Protein AF-A0AAD7WZZ3-F1 (afdb_monomer_lite)

Foldseek 3Di:
DVVVVVVVVVVVVCVVDPCNVPVPPVPPPVLVVVLVVLLVVLVVVLVVLVVVLVVLPDVVNVVVDDVVVSCCSNVVSVLVSLVSVLVSLCSVCVVVVPDPVNCPDPDDPVSVVVNVVSVVVNVVVVVCVPPVNVVVVVCVVVPVDPDDPPPPPDPDPDPDDDDDDDPDDD

Radius of gyration: 35.96 Å; chains: 1; bounding box: 129×31×89 Å

Organism: NCBI:txid143900

Structure (mmCIF, N/CA/C/O backbone):
data_AF-A0AAD7WZZ3-F1
#
_entry.id   AF-A0AAD7WZZ3-F1
#
loop_
_atom_site.group_PDB
_atom_site.id
_atom_site.type_symbol
_atom_site.label_atom_id
_atom_site.label_alt_id
_atom_site.label_comp_id
_atom_site.label_asym_id
_atom_site.label_entity_id
_atom_site.label_seq_id
_atom_site.pdbx_PDB_ins_code
_atom_site.Cartn_x
_atom_site.Cartn_y
_atom_site.Cartn_z
_atom_site.occupancy
_atom_site.B_iso_or_equiv
_atom_site.auth_seq_id
_atom_site.auth_comp_id
_atom_site.auth_asym_id
_atom_site.auth_atom_id
_atom_site.pdbx_PDB_model_num
ATOM 1 N N . MET A 1 1 ? 57.666 5.049 -27.134 1.00 60.44 1 MET A N 1
ATOM 2 C CA . MET A 1 1 ? 57.039 3.858 -26.517 1.00 60.44 1 MET A CA 1
ATOM 3 C C . MET A 1 1 ? 55.928 4.215 -25.527 1.00 60.44 1 MET A C 1
ATOM 5 O O . MET A 1 1 ? 54.986 3.451 -25.432 1.00 60.44 1 MET A O 1
ATOM 9 N N . VAL A 1 2 ? 55.983 5.376 -24.855 1.00 61.16 2 VAL A N 1
ATOM 10 C CA . VAL A 1 2 ? 54.957 5.819 -23.883 1.00 61.16 2 VAL A CA 1
ATOM 11 C C . VAL A 1 2 ? 53.586 6.100 -24.528 1.00 61.16 2 VAL A C 1
ATOM 13 O O . VAL A 1 2 ? 52.582 5.599 -24.044 1.00 61.16 2 VAL A O 1
ATOM 16 N N . GLY A 1 3 ? 53.535 6.779 -25.682 1.00 62.66 3 GLY A N 1
ATOM 17 C CA . GLY A 1 3 ? 52.258 7.121 -26.340 1.00 62.66 3 GLY A CA 1
ATOM 18 C C . GLY A 1 3 ? 51.463 5.942 -26.921 1.00 62.66 3 GLY A C 1
ATOM 19 O O . GLY A 1 3 ? 50.278 6.082 -27.187 1.00 62.66 3 GLY A O 1
ATOM 20 N N . PHE A 1 4 ? 52.084 4.770 -27.096 1.00 66.12 4 PHE A N 1
ATOM 21 C CA . PHE A 1 4 ? 51.366 3.569 -27.541 1.00 66.12 4 PHE A CA 1
ATOM 22 C C . PHE A 1 4 ? 50.553 2.944 -26.396 1.00 66.12 4 PHE A C 1
ATOM 24 O O . PHE A 1 4 ? 49.493 2.382 -26.632 1.00 66.12 4 PHE A O 1
ATOM 31 N N . SER A 1 5 ? 51.018 3.090 -25.150 1.00 74.69 5 SER A N 1
ATOM 32 C CA . SER A 1 5 ? 50.319 2.561 -23.976 1.00 74.69 5 SER A CA 1
ATOM 33 C C . SER A 1 5 ? 49.098 3.394 -23.591 1.00 74.69 5 SER A C 1
ATOM 35 O O . SER A 1 5 ? 48.126 2.821 -23.112 1.00 74.69 5 SER A O 1
ATOM 37 N N . GLU A 1 6 ? 49.131 4.716 -23.788 1.00 75.06 6 GLU A N 1
ATOM 38 C CA . GLU A 1 6 ? 47.971 5.577 -23.511 1.00 75.06 6 GLU A CA 1
ATOM 39 C C . GLU A 1 6 ? 46.853 5.378 -24.536 1.00 75.06 6 GLU A C 1
ATOM 41 O O . GLU A 1 6 ? 45.702 5.216 -24.149 1.00 75.06 6 GLU A O 1
ATOM 46 N N . ALA A 1 7 ? 47.189 5.263 -25.825 1.00 75.56 7 ALA A N 1
ATOM 47 C CA . ALA A 1 7 ? 46.198 5.000 -26.871 1.00 75.56 7 ALA A CA 1
ATOM 48 C C . ALA A 1 7 ? 45.527 3.618 -26.732 1.00 75.56 7 ALA A C 1
ATOM 50 O O . ALA A 1 7 ? 44.362 3.449 -27.093 1.00 75.56 7 ALA A O 1
ATOM 51 N N . GLU A 1 8 ? 46.247 2.620 -26.210 1.00 78.62 8 GLU A N 1
ATOM 52 C CA . GLU A 1 8 ? 45.663 1.317 -25.882 1.00 78.62 8 GLU A CA 1
ATOM 53 C C . GLU A 1 8 ? 44.739 1.427 -24.658 1.00 78.62 8 GLU A C 1
ATOM 55 O O . GLU A 1 8 ? 43.627 0.912 -24.681 1.00 78.62 8 GLU A O 1
ATOM 60 N N . LEU A 1 9 ? 45.150 2.155 -23.613 1.00 73.06 9 LEU A N 1
ATOM 61 C CA . LEU A 1 9 ? 44.339 2.392 -22.413 1.00 73.06 9 LEU A CA 1
ATOM 62 C C . LEU A 1 9 ? 43.027 3.122 -22.726 1.00 73.06 9 LEU A C 1
ATOM 64 O O . LEU A 1 9 ? 41.975 2.686 -22.266 1.00 73.06 9 LEU A O 1
ATOM 68 N N . GLU A 1 10 ? 43.064 4.176 -23.542 1.00 70.25 10 GLU A N 1
ATOM 69 C CA . GLU A 1 10 ? 41.864 4.921 -23.945 1.00 70.25 10 GLU A CA 1
ATOM 70 C C . GLU A 1 10 ? 40.905 4.07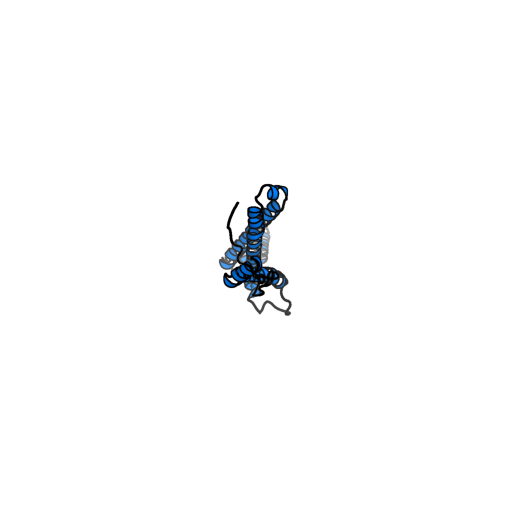2 -24.794 1.00 70.25 10 GLU A C 1
ATOM 72 O O . GLU A 1 10 ? 39.684 4.136 -24.617 1.00 70.25 10 GLU A O 1
ATOM 77 N N . ARG A 1 11 ? 41.430 3.211 -25.677 1.00 71.25 11 ARG A N 1
ATOM 78 C CA . ARG A 1 11 ? 40.600 2.257 -26.433 1.00 71.25 11 ARG A CA 1
ATOM 79 C C . ARG A 1 11 ? 39.951 1.207 -25.538 1.00 71.25 11 ARG A C 1
ATOM 81 O O . ARG A 1 11 ? 38.781 0.896 -25.726 1.00 71.25 11 ARG A O 1
ATOM 88 N N . ASN A 1 12 ? 40.676 0.701 -24.548 1.00 68.94 12 ASN A N 1
ATOM 89 C CA . ASN A 1 12 ? 40.164 -0.333 -23.653 1.00 68.94 12 ASN A CA 1
ATOM 90 C C . ASN A 1 12 ? 39.082 0.223 -22.715 1.00 68.94 12 ASN A C 1
ATOM 92 O O . ASN A 1 12 ? 38.070 -0.436 -22.504 1.00 68.94 12 ASN A O 1
ATOM 96 N N . VAL A 1 13 ? 39.268 1.451 -22.211 1.00 68.81 13 VAL A N 1
ATOM 97 C CA . VAL A 1 13 ? 38.282 2.159 -21.374 1.00 68.81 13 VAL A CA 1
ATOM 98 C C . VAL A 1 13 ? 37.004 2.464 -22.162 1.00 68.81 13 VAL A C 1
ATOM 100 O O . VAL A 1 13 ? 35.904 2.206 -21.682 1.00 68.81 13 VAL A O 1
ATOM 103 N N . THR A 1 14 ? 37.129 2.939 -23.404 1.00 63.56 14 THR A N 1
ATOM 104 C CA . THR A 1 14 ? 35.959 3.214 -24.261 1.00 63.56 14 THR A CA 1
ATOM 105 C C . THR A 1 14 ? 35.258 1.946 -24.753 1.00 63.56 14 THR A C 1
ATOM 107 O O . THR A 1 14 ? 34.092 1.998 -25.136 1.00 63.56 14 THR A O 1
ATOM 110 N N . GLU A 1 15 ? 35.931 0.793 -24.761 1.00 65.62 15 GLU A N 1
ATOM 111 C CA . GLU A 1 15 ? 35.327 -0.493 -25.113 1.00 65.62 15 GLU A CA 1
ATOM 112 C C . GLU A 1 15 ? 34.561 -1.147 -23.961 1.00 65.62 15 GLU A C 1
ATOM 114 O O . GLU A 1 15 ? 33.562 -1.818 -24.223 1.00 65.62 15 GLU A O 1
ATOM 119 N N . SER A 1 16 ? 34.968 -0.907 -22.712 1.00 61.94 16 SER A N 1
ATOM 120 C CA . SER A 1 16 ? 34.266 -1.400 -21.522 1.00 61.94 16 SER A CA 1
ATOM 121 C C . SER A 1 16 ? 32.967 -0.657 -21.193 1.00 61.94 16 SER A C 1
ATOM 123 O O . SER A 1 16 ? 32.113 -1.244 -20.529 1.00 61.94 16 SER A O 1
ATOM 125 N N . ASP A 1 17 ? 32.781 0.569 -21.693 1.00 56.41 17 ASP A N 1
ATOM 126 C CA . ASP A 1 17 ? 31.610 1.400 -21.392 1.00 56.41 17 ASP A CA 1
ATOM 127 C C . ASP A 1 17 ? 30.707 1.568 -22.632 1.00 56.41 17 ASP A C 1
ATOM 129 O O . ASP A 1 17 ? 30.920 2.473 -23.448 1.00 56.41 17 ASP A O 1
ATOM 133 N N . PRO A 1 18 ? 29.667 0.722 -22.808 1.00 60.25 18 PRO A N 1
ATOM 134 C CA . PRO A 1 18 ? 28.754 0.826 -23.949 1.00 60.25 18 PRO A CA 1
ATOM 135 C C . PRO A 1 18 ? 27.990 2.161 -23.991 1.00 60.25 18 PRO A C 1
ATOM 137 O O . PRO A 1 18 ? 27.562 2.571 -25.066 1.00 60.25 18 PRO A O 1
ATOM 140 N N . GLU A 1 19 ? 27.857 2.859 -22.856 1.00 57.53 19 GLU A N 1
ATOM 141 C CA . GLU A 1 19 ? 27.225 4.185 -22.761 1.00 57.53 19 GLU A CA 1
ATOM 142 C C . GLU A 1 19 ? 28.023 5.286 -23.480 1.00 57.53 19 GLU A C 1
ATOM 144 O O . GLU A 1 19 ? 27.436 6.202 -24.050 1.00 57.53 19 GLU A O 1
ATOM 149 N N . VAL A 1 20 ? 29.356 5.192 -23.516 1.00 59.62 20 VAL A N 1
ATOM 150 C CA . VAL A 1 20 ? 30.215 6.244 -24.092 1.00 59.62 20 VAL A CA 1
ATOM 151 C C . VAL A 1 20 ? 30.275 6.150 -25.619 1.00 59.62 20 VAL A C 1
ATOM 153 O O . VAL A 1 20 ? 30.415 7.164 -26.304 1.00 59.62 20 VAL A O 1
ATOM 156 N N . LYS A 1 21 ? 30.137 4.939 -26.176 1.00 56.62 21 LYS A N 1
ATOM 157 C CA . LYS A 1 21 ? 30.246 4.697 -27.625 1.00 56.62 21 LYS A CA 1
ATOM 158 C C . LYS A 1 21 ? 29.074 5.236 -28.437 1.00 56.62 21 LYS A C 1
ATOM 160 O O . LYS A 1 21 ? 29.266 5.528 -29.614 1.00 56.62 21 LYS A O 1
ATOM 165 N N . ASP A 1 22 ? 27.898 5.371 -27.835 1.00 57.59 22 ASP A N 1
ATOM 166 C CA . ASP A 1 22 ? 26.681 5.709 -28.578 1.00 57.59 22 ASP A CA 1
ATOM 167 C C . ASP A 1 22 ? 26.283 7.190 -28.461 1.00 57.59 22 ASP A C 1
ATOM 169 O O . ASP A 1 22 ? 25.256 7.604 -28.989 1.00 57.59 22 ASP A O 1
ATOM 173 N N . GLY A 1 23 ? 27.077 8.021 -27.768 1.00 48.03 23 GLY A N 1
ATOM 174 C CA . GLY A 1 23 ? 26.698 9.417 -27.510 1.00 48.03 23 GLY A CA 1
ATOM 175 C C . GLY A 1 23 ? 25.335 9.536 -26.816 1.00 48.03 23 GLY A C 1
ATOM 176 O O . GLY A 1 23 ? 24.697 10.587 -26.883 1.00 48.03 23 GLY A O 1
ATOM 177 N N . ILE A 1 24 ? 24.878 8.453 -26.176 1.00 57.16 24 ILE A N 1
ATOM 178 C CA . ILE A 1 24 ? 23.681 8.436 -25.354 1.00 57.16 24 ILE A CA 1
ATOM 179 C C . ILE A 1 24 ? 24.084 9.155 -24.075 1.00 57.16 24 ILE A C 1
ATOM 181 O O . ILE A 1 24 ? 24.520 8.553 -23.097 1.00 57.16 24 ILE A O 1
ATOM 185 N N . GLU A 1 25 ? 23.955 10.482 -24.097 1.00 56.28 25 GLU A N 1
ATOM 186 C CA . GLU A 1 25 ? 23.668 11.238 -22.887 1.00 56.28 25 GLU A CA 1
ATOM 187 C C . GLU A 1 25 ? 22.610 10.434 -22.142 1.00 56.28 25 GLU A C 1
ATOM 189 O O . GLU A 1 25 ? 21.527 10.245 -22.694 1.00 56.28 25 GLU A O 1
ATOM 194 N N . THR A 1 26 ? 22.963 9.874 -20.977 1.00 57.41 26 THR A N 1
ATOM 195 C CA . THR A 1 26 ? 22.103 9.061 -20.106 1.00 57.41 26 THR A CA 1
ATOM 196 C C . THR A 1 26 ? 20.667 9.544 -20.232 1.00 57.41 26 THR A C 1
ATOM 198 O O . THR A 1 26 ? 20.326 10.590 -19.670 1.00 57.41 26 THR A O 1
ATOM 201 N N . SER A 1 27 ? 19.871 8.879 -21.079 1.00 60.81 27 SER A N 1
ATOM 202 C CA . SER A 1 27 ? 18.637 9.489 -21.562 1.00 60.81 27 SER A CA 1
ATOM 203 C C . SER A 1 27 ? 17.768 9.684 -20.336 1.00 60.81 27 SER A C 1
ATOM 205 O O . SER A 1 27 ? 17.424 8.701 -19.677 1.00 60.81 27 SER A O 1
ATOM 207 N N . TRP A 1 28 ? 17.504 10.935 -19.970 1.00 63.97 28 TRP A N 1
ATOM 208 C CA . TRP A 1 28 ? 16.699 11.272 -18.807 1.00 63.97 28 TRP A CA 1
ATOM 209 C C . TRP A 1 28 ? 15.278 10.771 -19.063 1.00 63.97 28 TRP A C 1
ATOM 211 O O . TRP A 1 28 ? 14.430 11.471 -19.611 1.00 63.97 28 TRP A O 1
ATOM 221 N N . VAL A 1 29 ? 15.020 9.510 -18.722 1.00 74.00 29 VAL A N 1
ATOM 222 C CA . VAL A 1 29 ? 13.690 8.923 -18.825 1.00 74.00 29 VAL A CA 1
ATOM 223 C C . VAL A 1 29 ? 12.963 9.295 -17.546 1.00 74.00 29 VAL A C 1
ATOM 225 O O . VAL A 1 29 ? 13.023 8.566 -16.555 1.00 74.00 29 VAL A O 1
ATOM 228 N N . GLU A 1 30 ? 12.276 10.438 -17.570 1.00 78.62 30 GLU A N 1
ATOM 229 C CA . GLU A 1 30 ? 11.494 10.964 -16.442 1.00 78.62 30 GLU A CA 1
ATOM 230 C C . GLU A 1 30 ? 10.644 9.867 -15.784 1.00 78.62 30 GLU A C 1
ATOM 232 O O . GLU A 1 30 ? 10.648 9.719 -14.566 1.00 78.62 30 GLU A O 1
ATOM 237 N N . ASN A 1 31 ? 10.003 9.016 -16.590 1.00 76.56 31 ASN A N 1
ATOM 238 C CA . ASN A 1 31 ? 9.169 7.911 -16.111 1.00 76.56 31 ASN A CA 1
ATOM 239 C C . ASN A 1 31 ? 9.922 6.927 -15.197 1.00 76.56 31 ASN A C 1
ATOM 241 O O . ASN A 1 31 ? 9.355 6.447 -14.218 1.00 76.56 31 ASN A O 1
ATOM 245 N N . GLN A 1 32 ? 11.191 6.629 -15.489 1.00 78.81 32 GLN A N 1
ATOM 246 C CA . GLN A 1 32 ? 11.997 5.692 -14.699 1.00 78.81 32 GLN A CA 1
ATOM 247 C C . GLN A 1 32 ? 12.488 6.330 -13.398 1.00 78.81 32 GLN A C 1
ATOM 249 O O . GLN A 1 32 ? 12.509 5.666 -12.360 1.00 78.81 32 GLN A O 1
ATOM 254 N N . VAL A 1 33 ? 12.813 7.625 -13.435 1.00 85.44 33 VAL A N 1
ATOM 255 C CA . VAL A 1 33 ? 13.186 8.402 -12.244 1.00 85.44 33 VAL A CA 1
ATOM 256 C C . VAL A 1 33 ? 11.997 8.498 -11.291 1.00 85.44 33 VAL A C 1
ATOM 258 O O . VAL A 1 33 ? 12.088 8.054 -10.147 1.00 85.44 33 VAL A O 1
ATOM 261 N N . TRP A 1 34 ? 10.841 8.951 -11.787 1.00 85.31 34 TRP A N 1
ATOM 262 C CA . TRP A 1 34 ? 9.602 9.018 -11.008 1.00 85.31 34 TRP A CA 1
ATOM 263 C C . TRP A 1 34 ? 9.205 7.652 -10.446 1.00 85.31 34 TRP A C 1
ATOM 265 O O . TRP A 1 34 ? 8.778 7.551 -9.295 1.00 85.31 34 TRP A O 1
ATOM 275 N N . ARG A 1 35 ? 9.385 6.576 -11.219 1.00 83.38 35 ARG A N 1
ATOM 276 C CA . ARG A 1 35 ? 9.122 5.211 -10.751 1.00 83.38 35 ARG A CA 1
ATOM 277 C C . ARG A 1 35 ? 10.018 4.824 -9.579 1.00 83.38 35 ARG A C 1
ATOM 279 O O . ARG A 1 35 ? 9.505 4.292 -8.596 1.00 83.38 35 ARG A O 1
ATOM 286 N N . MET A 1 36 ? 11.323 5.081 -9.666 1.00 84.81 36 MET A N 1
ATOM 287 C CA . MET A 1 36 ? 12.271 4.781 -8.590 1.00 84.81 36 MET A CA 1
ATOM 288 C C . MET A 1 36 ? 11.963 5.599 -7.330 1.00 84.81 36 MET A C 1
ATOM 290 O O . MET A 1 36 ? 11.925 5.041 -6.232 1.00 84.81 36 MET A O 1
ATOM 294 N N . GLU A 1 37 ? 11.692 6.895 -7.480 1.00 90.12 37 GLU A N 1
ATOM 295 C CA . GLU A 1 37 ? 11.396 7.798 -6.363 1.00 90.12 37 GLU A CA 1
ATOM 296 C C . GLU A 1 37 ? 10.090 7.435 -5.645 1.00 90.12 37 GLU A C 1
ATOM 298 O O . GLU A 1 37 ? 10.049 7.382 -4.411 1.00 90.12 37 GLU A O 1
ATOM 303 N N . LEU A 1 38 ? 9.030 7.121 -6.397 1.00 88.06 38 LEU A N 1
ATOM 304 C CA . LEU A 1 38 ? 7.751 6.670 -5.842 1.00 88.06 38 LEU A CA 1
ATOM 305 C C . LEU A 1 38 ? 7.883 5.300 -5.175 1.00 88.06 38 LEU A C 1
ATOM 307 O O . LEU A 1 38 ? 7.370 5.099 -4.073 1.00 88.06 38 LEU A O 1
ATOM 311 N N . TYR A 1 39 ? 8.592 4.364 -5.811 1.00 84.88 39 TYR A N 1
ATOM 312 C CA . TYR A 1 39 ? 8.873 3.047 -5.243 1.00 84.88 39 TYR A CA 1
ATOM 313 C C . TYR A 1 39 ? 9.575 3.167 -3.886 1.00 84.88 39 TYR A C 1
ATOM 315 O O . TYR A 1 39 ? 9.115 2.580 -2.900 1.00 84.88 39 TYR A O 1
ATOM 323 N N . LEU A 1 40 ? 10.637 3.974 -3.817 1.00 90.00 40 LEU A N 1
ATOM 324 C CA . LEU A 1 40 ? 11.405 4.187 -2.594 1.00 90.00 40 LEU A CA 1
ATOM 325 C C . LEU A 1 40 ? 10.552 4.862 -1.511 1.00 90.00 40 LEU A C 1
ATOM 327 O O . LEU A 1 40 ? 10.534 4.419 -0.362 1.00 90.00 40 LEU A O 1
ATOM 331 N N . SER A 1 41 ? 9.786 5.885 -1.892 1.00 93.75 41 SER A N 1
ATOM 332 C CA . SER A 1 41 ? 8.921 6.640 -0.984 1.00 93.75 41 SER A CA 1
ATOM 333 C C . SER A 1 41 ? 7.828 5.764 -0.364 1.00 93.75 41 SER A C 1
ATOM 335 O O . SER A 1 41 ? 7.642 5.785 0.855 1.00 93.75 41 SER A O 1
ATOM 337 N N . PHE A 1 42 ? 7.134 4.936 -1.154 1.00 91.94 42 PHE A N 1
ATOM 338 C CA . PHE A 1 42 ? 6.128 4.011 -0.618 1.00 91.94 42 PHE A CA 1
ATOM 339 C C . PHE A 1 42 ? 6.740 2.934 0.278 1.00 91.94 42 PHE A C 1
ATOM 341 O O . PHE A 1 42 ? 6.136 2.589 1.291 1.00 91.94 42 PHE A O 1
ATOM 348 N N . GLY A 1 43 ? 7.949 2.456 -0.029 1.00 91.25 43 GLY A N 1
ATOM 349 C CA . GLY A 1 43 ? 8.665 1.514 0.832 1.00 91.25 43 GLY A CA 1
ATOM 350 C C . GLY A 1 43 ? 8.964 2.108 2.212 1.00 91.25 43 GLY A C 1
ATOM 351 O O . GLY A 1 43 ? 8.631 1.509 3.235 1.00 91.25 43 GLY A O 1
ATOM 352 N N . ILE A 1 44 ? 9.519 3.324 2.253 1.00 94.81 44 ILE A N 1
ATOM 353 C CA . ILE A 1 44 ? 9.831 4.024 3.510 1.00 94.81 44 ILE A CA 1
ATOM 354 C C . ILE A 1 44 ? 8.553 4.298 4.311 1.00 94.81 44 ILE A C 1
ATOM 356 O O . ILE A 1 44 ? 8.514 4.048 5.517 1.00 94.81 44 ILE A O 1
ATOM 360 N N . LEU A 1 45 ? 7.490 4.764 3.652 1.00 93.94 45 LEU A N 1
ATOM 361 C CA . LEU A 1 45 ? 6.199 5.004 4.298 1.00 93.94 45 LEU A CA 1
ATOM 362 C C . LEU A 1 45 ? 5.597 3.710 4.863 1.00 93.94 45 LEU A C 1
ATOM 364 O O . LEU A 1 45 ? 5.145 3.705 6.007 1.00 93.94 45 LEU A O 1
ATOM 368 N N . ALA A 1 46 ? 5.623 2.607 4.108 1.00 92.25 46 ALA A N 1
ATOM 369 C CA . ALA A 1 46 ? 5.119 1.314 4.567 1.00 92.25 46 ALA A CA 1
ATOM 370 C C . ALA A 1 46 ? 5.877 0.832 5.810 1.00 92.25 46 ALA A C 1
ATOM 372 O O . ALA A 1 46 ? 5.253 0.482 6.812 1.00 92.25 46 ALA A O 1
ATOM 373 N N . LEU A 1 47 ? 7.211 0.878 5.779 1.00 93.38 47 LEU A N 1
ATOM 374 C CA . LEU A 1 47 ? 8.051 0.507 6.917 1.00 93.38 47 LEU A CA 1
ATOM 375 C C . LEU A 1 47 ? 7.822 1.423 8.124 1.00 93.38 47 LEU A C 1
ATOM 377 O O . LEU A 1 47 ? 7.748 0.936 9.249 1.00 93.38 47 LEU A O 1
ATOM 381 N N . GLY A 1 48 ? 7.651 2.728 7.906 1.00 94.44 48 GLY A N 1
ATOM 382 C CA . GLY A 1 48 ? 7.344 3.687 8.966 1.00 94.44 48 GLY A CA 1
ATOM 383 C C . GLY A 1 48 ? 6.022 3.375 9.668 1.00 94.44 48 GLY A C 1
ATOM 384 O O . GLY A 1 48 ? 5.966 3.327 10.898 1.00 94.44 48 GLY A O 1
ATOM 385 N N . VAL A 1 49 ? 4.965 3.090 8.901 1.00 91.31 49 VAL A N 1
ATOM 386 C CA . VAL A 1 49 ? 3.659 2.727 9.470 1.00 91.31 49 VAL A CA 1
ATOM 387 C C . VAL A 1 49 ? 3.724 1.357 10.155 1.00 91.31 49 VAL A C 1
ATOM 389 O O . VAL A 1 49 ? 3.230 1.226 11.272 1.00 91.31 49 VAL A O 1
ATOM 392 N N . LEU A 1 50 ? 4.375 0.354 9.555 1.00 91.06 50 LEU A N 1
ATOM 393 C CA . LEU A 1 50 ? 4.571 -0.966 10.172 1.00 91.06 50 LEU A CA 1
ATOM 394 C C . LEU A 1 50 ? 5.374 -0.888 11.477 1.00 91.06 50 LEU A C 1
ATOM 396 O O . LEU A 1 50 ? 5.039 -1.570 12.444 1.00 91.06 50 LEU A O 1
ATOM 400 N N . SER A 1 51 ? 6.391 -0.028 11.532 1.00 93.25 51 SER A N 1
ATOM 401 C CA . SER A 1 51 ? 7.168 0.238 12.745 1.00 93.25 51 SER A CA 1
ATOM 402 C C . SER A 1 51 ? 6.297 0.848 13.845 1.00 93.25 51 SER A C 1
ATOM 404 O O . SER A 1 51 ? 6.293 0.365 14.978 1.00 93.25 51 SER A O 1
ATOM 406 N N . LEU A 1 52 ? 5.469 1.843 13.505 1.00 88.38 52 LEU A N 1
ATOM 407 C CA . LEU A 1 52 ? 4.509 2.430 14.442 1.00 88.38 52 LEU A CA 1
ATOM 408 C C . LEU A 1 52 ? 3.521 1.373 14.967 1.00 88.38 52 LEU A C 1
ATOM 410 O O . LEU A 1 52 ? 3.261 1.318 16.170 1.00 88.38 52 LEU A O 1
ATOM 414 N N . LEU A 1 53 ? 3.025 0.490 14.089 1.00 88.31 53 LEU A N 1
ATOM 415 C CA . LEU A 1 53 ? 2.194 -0.649 14.486 1.00 88.31 53 LEU A CA 1
ATOM 416 C C . LEU A 1 53 ? 2.921 -1.563 15.470 1.00 88.31 53 LEU A C 1
ATOM 418 O O . LEU A 1 53 ? 2.352 -1.906 16.506 1.00 88.31 53 LEU A O 1
ATOM 422 N N . ALA A 1 54 ? 4.164 -1.936 15.167 1.00 88.75 54 ALA A N 1
ATOM 423 C CA . ALA A 1 54 ? 4.963 -2.811 16.013 1.00 88.75 54 ALA A CA 1
ATOM 424 C C . ALA A 1 54 ? 5.139 -2.219 17.419 1.00 88.75 54 ALA A C 1
ATOM 426 O O . ALA A 1 54 ? 4.900 -2.911 18.407 1.00 88.75 54 ALA A O 1
ATOM 427 N N . VAL A 1 55 ? 5.445 -0.923 17.527 1.00 87.62 55 VAL A N 1
ATOM 428 C CA . VAL A 1 55 ? 5.550 -0.232 18.824 1.00 87.62 55 VAL A CA 1
ATOM 429 C C . VAL A 1 55 ? 4.207 -0.219 19.557 1.00 87.62 55 VAL A C 1
ATOM 431 O O . VAL A 1 55 ? 4.150 -0.523 20.747 1.00 87.62 55 VAL A O 1
ATOM 434 N N . THR A 1 56 ? 3.109 0.075 18.855 1.00 84.56 56 THR A N 1
ATOM 435 C CA . THR A 1 56 ? 1.769 0.099 19.467 1.00 84.56 56 THR A CA 1
ATOM 436 C C . THR A 1 56 ? 1.255 -1.285 19.870 1.00 84.56 56 THR A C 1
ATOM 438 O O . THR A 1 56 ? 0.373 -1.369 20.719 1.00 84.56 56 THR A O 1
ATOM 441 N N . SER A 1 57 ? 1.817 -2.367 19.317 1.00 80.44 57 SER A N 1
ATOM 442 C CA . SER A 1 57 ? 1.467 -3.750 19.673 1.00 80.44 57 SER A CA 1
ATOM 443 C C . SER A 1 57 ? 1.986 -4.175 21.050 1.00 80.44 57 SER A C 1
ATOM 445 O O . SER A 1 57 ? 1.523 -5.171 21.609 1.00 80.44 57 SER A O 1
ATOM 447 N N . LEU A 1 58 ? 2.924 -3.413 21.622 1.00 83.31 58 LEU A N 1
ATOM 448 C CA . LEU A 1 58 ? 3.440 -3.679 22.954 1.00 83.31 58 LEU A CA 1
ATOM 449 C C . LEU A 1 58 ? 2.353 -3.376 23.998 1.00 83.31 58 LEU A C 1
ATOM 451 O O . LEU A 1 58 ? 1.826 -2.259 24.027 1.00 83.31 58 LEU A O 1
ATOM 455 N N . PRO A 1 59 ? 2.067 -4.310 24.927 1.00 71.50 59 PRO A N 1
ATOM 456 C CA . PRO A 1 59 ? 1.049 -4.109 25.957 1.00 71.50 59 PRO A CA 1
ATOM 457 C C . PRO A 1 59 ? 1.352 -2.894 26.845 1.00 71.50 59 PRO A C 1
ATOM 459 O O . PRO A 1 59 ? 0.429 -2.269 27.344 1.00 71.50 59 PRO A O 1
ATOM 462 N N . SER A 1 60 ? 2.624 -2.505 26.982 1.00 71.56 60 SER A N 1
ATOM 463 C CA . SER A 1 60 ? 3.055 -1.295 27.700 1.00 71.56 60 SER A CA 1
ATOM 464 C C . SER A 1 60 ? 2.478 0.002 27.105 1.00 71.56 60 SER A C 1
ATOM 466 O O . SER A 1 60 ? 1.984 0.853 27.839 1.00 71.56 60 SER A O 1
ATOM 468 N N . VAL A 1 61 ? 2.470 0.134 25.771 1.00 68.75 61 VAL A N 1
ATOM 469 C CA . VAL A 1 61 ? 1.917 1.310 25.072 1.00 68.75 61 VAL A CA 1
ATOM 470 C C . VAL A 1 61 ? 0.398 1.187 24.943 1.00 68.75 61 VAL A C 1
ATOM 472 O O . VAL A 1 61 ? -0.323 2.159 25.156 1.00 68.75 61 VAL A O 1
ATOM 475 N N . GLY A 1 62 ? -0.102 -0.023 24.672 1.00 69.94 62 GLY A N 1
ATOM 476 C CA . GLY A 1 62 ? -1.537 -0.298 24.590 1.00 69.94 62 GLY A CA 1
ATOM 477 C C . GLY A 1 62 ? -2.285 -0.049 25.904 1.00 69.94 62 GLY A C 1
ATOM 478 O O . GLY A 1 62 ? -3.407 0.442 25.868 1.00 69.94 62 GLY A O 1
ATOM 479 N N . ASN A 1 63 ? -1.662 -0.311 27.058 1.00 69.19 63 ASN A N 1
ATOM 480 C CA . ASN A 1 63 ? -2.271 -0.102 28.377 1.00 69.19 63 ASN A CA 1
ATOM 481 C C . ASN A 1 63 ? -2.302 1.378 28.809 1.00 69.19 63 ASN A C 1
ATOM 483 O O . ASN A 1 63 ? -3.020 1.734 29.739 1.00 69.19 63 ASN A O 1
ATOM 487 N N . SER A 1 64 ? -1.540 2.246 28.133 1.00 75.69 64 SER A N 1
ATOM 488 C CA . SER A 1 64 ? -1.605 3.702 28.317 1.00 75.69 64 SER A CA 1
ATOM 489 C C . SER A 1 64 ? -2.660 4.368 27.424 1.00 75.69 64 SER A C 1
ATOM 491 O O . SER A 1 64 ? -2.976 5.538 27.638 1.00 75.69 64 SER A O 1
ATOM 493 N N . LEU A 1 65 ? -3.176 3.657 26.416 1.00 68.38 65 LEU A N 1
ATOM 494 C CA . LEU A 1 65 ? -4.154 4.158 25.452 1.00 68.38 65 LEU A CA 1
ATOM 495 C C . LEU A 1 65 ? -5.545 3.621 25.777 1.00 68.38 65 LEU A C 1
ATOM 497 O O . LEU A 1 65 ? -5.720 2.486 26.218 1.00 68.38 65 LEU A O 1
ATOM 501 N N . ASN A 1 66 ? -6.572 4.424 25.515 1.00 77.19 66 ASN A N 1
ATOM 502 C CA . ASN A 1 66 ? -7.940 3.963 25.708 1.00 77.19 66 ASN A CA 1
ATOM 503 C C . ASN A 1 66 ? -8.252 2.857 24.677 1.00 77.19 66 ASN A C 1
ATOM 505 O O . ASN A 1 66 ? -7.819 2.944 23.527 1.00 77.19 66 ASN A O 1
ATOM 509 N N . TRP A 1 67 ? -9.041 1.832 25.020 1.00 70.06 67 TRP A N 1
ATOM 510 C CA . TRP A 1 67 ? -9.314 0.682 24.126 1.00 70.06 67 TRP A CA 1
ATOM 511 C C . TRP A 1 67 ? -9.828 1.102 22.731 1.00 70.06 67 TRP A C 1
ATOM 513 O O . TRP A 1 67 ? -9.576 0.451 21.714 1.00 70.06 67 TRP A O 1
ATOM 523 N N . ARG A 1 68 ? -10.500 2.258 22.665 1.00 74.31 68 ARG A N 1
ATOM 524 C CA . ARG A 1 68 ? -10.987 2.883 21.429 1.00 74.31 68 ARG A CA 1
ATOM 525 C C . ARG A 1 68 ? -9.868 3.459 20.550 1.00 74.31 68 ARG A C 1
ATOM 527 O O . ARG A 1 68 ? -9.968 3.393 19.328 1.00 74.31 68 ARG A O 1
ATOM 534 N N . GLU A 1 69 ? -8.825 4.013 21.156 1.00 78.50 69 GLU A N 1
ATOM 535 C CA . GLU A 1 69 ? -7.642 4.552 20.473 1.00 78.50 69 GLU A CA 1
ATOM 536 C C . GLU A 1 69 ? -6.750 3.415 19.983 1.00 78.50 69 GLU A C 1
ATOM 538 O O . GLU A 1 69 ? -6.338 3.415 18.826 1.00 78.50 69 GLU A O 1
ATOM 543 N N . PHE A 1 70 ? -6.567 2.381 20.803 1.00 77.31 70 PHE A N 1
ATOM 544 C CA . PHE A 1 70 ? -5.859 1.165 20.413 1.00 77.31 70 PHE A CA 1
ATOM 545 C C . PHE A 1 70 ? -6.523 0.474 19.210 1.00 77.31 70 PHE A C 1
ATOM 547 O O . PHE A 1 70 ? -5.872 0.180 18.207 1.00 77.31 70 PHE A O 1
ATOM 554 N N . SER A 1 71 ? -7.851 0.305 19.246 1.00 74.62 71 SER A N 1
ATOM 555 C CA . SER A 1 71 ? -8.598 -0.284 18.128 1.00 74.62 71 SER A CA 1
ATOM 556 C C . SER A 1 71 ? -8.537 0.576 16.855 1.00 74.62 71 SER A C 1
ATOM 558 O O . SER A 1 71 ? -8.497 0.038 15.744 1.00 74.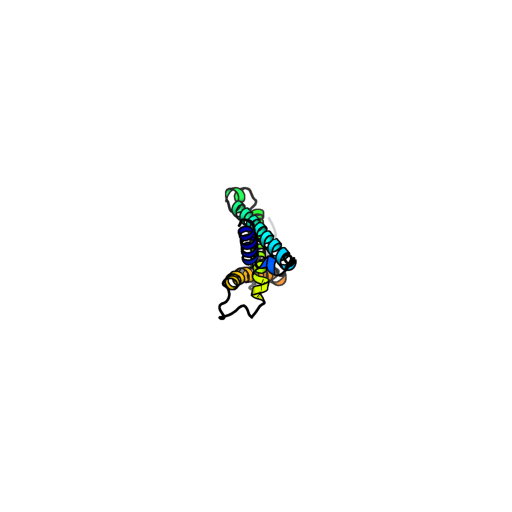62 71 SER A O 1
ATOM 560 N N . PHE A 1 72 ? -8.482 1.906 16.996 1.00 74.81 72 PHE A N 1
ATOM 561 C CA . PHE A 1 72 ? -8.321 2.833 15.875 1.00 74.81 72 PHE A CA 1
ATOM 562 C C . PHE A 1 72 ? -6.936 2.725 15.239 1.00 74.81 72 PHE A C 1
ATOM 564 O O . PHE A 1 72 ? -6.852 2.594 14.019 1.00 74.81 72 PHE A O 1
ATOM 571 N N . VAL A 1 73 ? -5.879 2.744 16.054 1.00 77.00 73 VAL A N 1
ATOM 572 C CA . VAL A 1 73 ? -4.484 2.600 15.622 1.00 77.00 73 VAL A CA 1
ATOM 573 C C . VAL A 1 73 ? -4.324 1.271 14.895 1.00 77.00 73 VAL A C 1
ATOM 575 O O . VAL A 1 73 ? -3.992 1.251 13.716 1.00 77.00 73 VAL A O 1
ATOM 578 N N . GLN A 1 74 ? -4.683 0.160 15.529 1.00 75.00 74 GLN A N 1
ATOM 579 C CA . GLN A 1 74 ? -4.433 -1.163 14.970 1.00 75.00 74 GLN A CA 1
ATOM 580 C C . GLN A 1 74 ? -5.288 -1.467 13.730 1.00 75.00 74 GLN A C 1
ATOM 582 O O . GLN A 1 74 ? -4.800 -2.072 12.778 1.00 75.00 74 GLN A O 1
ATOM 587 N N . SER A 1 75 ? -6.542 -1.003 13.689 1.00 77.44 75 SER A N 1
ATOM 588 C CA . SER A 1 75 ? -7.385 -1.194 12.505 1.00 77.44 75 SER A CA 1
ATOM 589 C C . SER A 1 75 ? -7.004 -0.232 11.382 1.00 77.44 75 SER A C 1
ATOM 591 O O . SER A 1 75 ? -6.723 -0.674 10.274 1.00 77.44 75 SER A O 1
ATOM 593 N N . ARG A 1 76 ? -7.004 1.088 11.618 1.00 80.31 76 ARG A N 1
ATOM 594 C CA . ARG A 1 76 ? -6.793 2.066 10.538 1.00 80.31 76 ARG A CA 1
ATOM 595 C C . ARG A 1 76 ? -5.352 2.092 10.059 1.00 80.31 76 ARG A C 1
ATOM 597 O O . ARG A 1 76 ? -5.162 2.071 8.847 1.00 80.31 76 ARG A O 1
ATOM 604 N N . LEU A 1 77 ? -4.373 2.086 10.969 1.00 82.88 77 LEU A N 1
ATOM 605 C CA . LEU A 1 77 ? -2.970 2.101 10.558 1.00 82.88 77 LEU A CA 1
ATOM 606 C C . LEU A 1 77 ? -2.568 0.780 9.897 1.00 82.88 77 LEU A C 1
ATOM 608 O O . LEU A 1 77 ? -1.789 0.794 8.950 1.00 82.88 77 LEU A O 1
ATOM 612 N N . GLY A 1 78 ? -3.146 -0.347 10.330 1.00 85.44 78 GLY A N 1
ATOM 613 C CA . GLY A 1 78 ? -2.941 -1.644 9.682 1.00 85.44 78 GLY A CA 1
ATOM 614 C C . GLY A 1 78 ? -3.447 -1.668 8.241 1.00 85.44 78 GLY A C 1
ATOM 615 O O . GLY A 1 78 ? -2.714 -2.075 7.341 1.00 85.44 78 GLY A O 1
ATOM 616 N N . TYR A 1 79 ? -4.657 -1.155 7.986 1.00 85.12 79 TYR A N 1
ATOM 617 C CA . TYR A 1 79 ? -5.164 -1.043 6.613 1.00 85.12 79 TYR A CA 1
A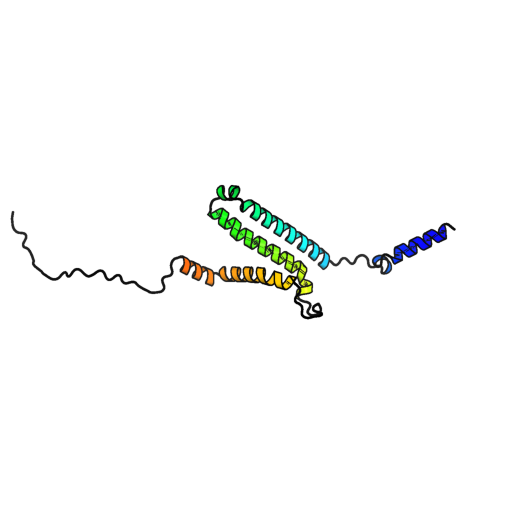TOM 618 C C . TYR A 1 79 ? -4.360 -0.049 5.770 1.00 85.12 79 TYR A C 1
ATOM 620 O O . TYR A 1 79 ? -4.115 -0.329 4.599 1.00 85.12 79 TYR A O 1
ATOM 628 N N . THR A 1 80 ? -3.920 1.084 6.329 1.00 85.62 80 THR A N 1
ATOM 629 C CA . 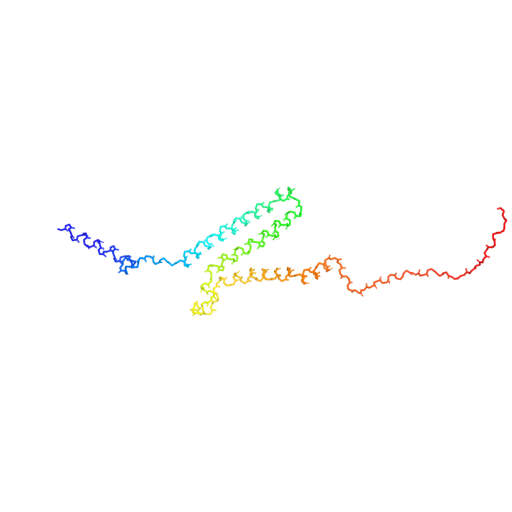THR A 1 80 ? -3.062 2.016 5.580 1.00 85.62 80 THR A CA 1
ATOM 630 C C . THR A 1 80 ? -1.687 1.424 5.290 1.00 85.62 80 THR A C 1
ATOM 632 O O . THR A 1 80 ? -1.194 1.609 4.185 1.00 85.62 80 THR A O 1
ATOM 635 N N . ALA A 1 81 ? -1.090 0.669 6.220 1.00 90.06 81 ALA A N 1
ATOM 636 C CA . ALA A 1 81 ? 0.169 -0.037 5.983 1.00 90.06 81 ALA A CA 1
ATOM 637 C C . ALA A 1 81 ? 0.025 -1.033 4.828 1.00 90.06 81 ALA A C 1
ATOM 639 O O . ALA A 1 81 ? 0.837 -1.030 3.907 1.00 90.06 81 ALA A O 1
ATOM 640 N N . LEU A 1 82 ? -1.054 -1.826 4.838 1.00 88.38 82 LEU A N 1
ATOM 641 C CA . LEU A 1 82 ? -1.358 -2.775 3.770 1.00 88.38 82 LEU A CA 1
ATOM 642 C C . LEU A 1 82 ? -1.582 -2.064 2.426 1.00 88.38 82 LEU A C 1
ATOM 644 O O . LEU A 1 82 ? -1.082 -2.522 1.403 1.00 88.38 82 LEU A O 1
ATOM 648 N N . ALA A 1 83 ? -2.290 -0.930 2.419 1.00 87.69 83 ALA A N 1
ATOM 649 C CA . ALA A 1 83 ? -2.529 -0.140 1.213 1.00 87.69 83 ALA A CA 1
ATOM 650 C C . ALA A 1 83 ? -1.229 0.426 0.623 1.00 87.69 83 ALA A C 1
ATOM 652 O O . ALA A 1 83 ? -1.002 0.290 -0.574 1.00 87.69 83 ALA A O 1
ATOM 653 N N . ILE A 1 84 ? -0.358 1.010 1.453 1.00 88.81 84 ILE A N 1
ATOM 654 C CA . ILE A 1 84 ? 0.928 1.569 1.007 1.00 88.81 84 ILE A CA 1
ATOM 655 C C . ILE A 1 84 ? 1.870 0.451 0.540 1.00 88.81 84 ILE A C 1
ATOM 657 O O . ILE A 1 84 ? 2.524 0.604 -0.485 1.00 88.81 84 ILE A O 1
ATOM 661 N N . ALA A 1 85 ? 1.899 -0.696 1.227 1.00 88.62 85 ALA A N 1
ATOM 662 C CA . ALA A 1 85 ? 2.673 -1.862 0.800 1.00 88.62 85 ALA A CA 1
ATOM 663 C C . ALA A 1 85 ? 2.174 -2.429 -0.542 1.00 88.62 85 ALA A C 1
ATOM 665 O O . ALA A 1 85 ? 2.977 -2.750 -1.411 1.00 88.62 85 ALA A O 1
ATOM 666 N N . THR A 1 86 ? 0.853 -2.484 -0.744 1.00 87.62 86 THR A N 1
ATOM 667 C CA . THR A 1 86 ? 0.247 -2.874 -2.031 1.00 87.62 86 THR A CA 1
ATOM 668 C C . THR A 1 86 ? 0.592 -1.866 -3.124 1.00 87.62 86 THR A C 1
ATOM 670 O O . THR A 1 86 ? 0.873 -2.238 -4.254 1.00 87.62 86 THR A O 1
ATOM 673 N N . LEU A 1 87 ? 0.602 -0.573 -2.800 1.00 85.75 87 LEU A N 1
ATOM 674 C CA . LEU A 1 87 ? 0.982 0.468 -3.745 1.00 85.75 87 LEU A CA 1
ATOM 675 C C . LEU A 1 87 ? 2.463 0.352 -4.133 1.00 85.75 87 LEU A C 1
ATOM 677 O O . LEU A 1 87 ? 2.762 0.437 -5.314 1.00 85.75 87 LEU A O 1
ATOM 681 N N . HIS A 1 88 ? 3.353 0.090 -3.167 1.00 88.44 88 HIS A N 1
ATOM 682 C CA . HIS A 1 88 ? 4.789 -0.143 -3.369 1.00 88.44 88 HIS A CA 1
ATOM 683 C C . HIS A 1 88 ? 5.066 -1.329 -4.303 1.00 88.44 88 HIS A C 1
ATOM 685 O O . HIS A 1 88 ? 5.906 -1.244 -5.200 1.00 88.44 88 HIS A O 1
ATOM 691 N N . THR A 1 89 ? 4.338 -2.433 -4.124 1.00 82.75 89 THR A N 1
ATOM 692 C CA . THR A 1 89 ? 4.447 -3.597 -5.006 1.00 82.75 89 THR A CA 1
ATOM 693 C C . THR A 1 89 ? 3.858 -3.285 -6.383 1.00 82.75 89 THR A C 1
ATOM 695 O O . THR A 1 89 ? 4.500 -3.555 -7.395 1.00 82.75 89 THR A O 1
ATOM 698 N N . VAL A 1 90 ? 2.694 -2.636 -6.467 1.00 80.56 90 VAL A N 1
ATOM 699 C CA . VAL A 1 90 ? 2.083 -2.235 -7.747 1.00 80.56 90 VAL A CA 1
ATOM 700 C C . VAL A 1 90 ? 2.985 -1.297 -8.555 1.00 80.56 90 VAL A C 1
ATOM 702 O O . VAL A 1 90 ? 3.141 -1.532 -9.752 1.00 80.56 90 VAL A O 1
ATOM 705 N N . THR A 1 91 ? 3.633 -0.292 -7.953 1.00 79.94 91 THR A N 1
ATOM 706 C CA . THR A 1 91 ? 4.591 0.571 -8.677 1.00 79.94 91 THR A CA 1
ATOM 707 C C . THR A 1 91 ? 5.808 -0.196 -9.182 1.00 79.94 91 THR A C 1
ATOM 709 O O . THR A 1 91 ? 6.347 0.135 -10.240 1.00 79.94 91 THR A O 1
ATOM 712 N N . PHE A 1 92 ? 6.228 -1.252 -8.484 1.00 72.50 92 PHE A N 1
ATOM 713 C CA . PHE A 1 92 ? 7.258 -2.155 -8.991 1.00 72.50 92 PHE A CA 1
ATOM 714 C C . PHE A 1 92 ? 6.761 -2.960 -10.203 1.00 72.50 92 PHE A C 1
ATOM 716 O O . PHE A 1 92 ? 7.466 -3.072 -11.209 1.00 72.50 92 PHE A O 1
ATOM 723 N N . GLY A 1 93 ? 5.539 -3.488 -10.127 1.00 69.19 93 GLY A N 1
ATOM 724 C CA . GLY A 1 93 ? 4.968 -4.404 -11.111 1.00 69.19 93 GLY A CA 1
ATOM 725 C C . GLY A 1 93 ? 4.236 -3.774 -12.298 1.00 69.19 93 GLY A C 1
ATOM 726 O O . GLY A 1 93 ? 3.929 -4.517 -13.220 1.00 69.19 93 GLY A O 1
ATOM 727 N N . TRP A 1 94 ? 3.955 -2.465 -12.315 1.00 64.56 94 TRP A N 1
ATOM 728 C CA . TRP A 1 94 ? 3.050 -1.838 -13.296 1.00 64.56 94 TRP A CA 1
ATOM 729 C C . TRP A 1 94 ? 3.401 -2.149 -14.763 1.00 64.56 94 TRP A C 1
ATOM 731 O O . TRP A 1 94 ? 2.534 -2.610 -15.496 1.00 64.56 94 TRP A O 1
ATOM 741 N N . ASP A 1 95 ? 4.668 -2.031 -15.176 1.00 61.94 95 ASP A N 1
ATOM 742 C CA . ASP A 1 95 ? 5.076 -2.400 -16.549 1.00 61.94 95 ASP A CA 1
ATOM 743 C C . ASP A 1 95 ? 4.936 -3.899 -16.837 1.00 61.94 95 ASP A C 1
ATOM 745 O O . ASP A 1 95 ? 4.570 -4.306 -17.932 1.00 61.94 95 ASP A O 1
ATOM 749 N N . ARG A 1 96 ? 5.221 -4.750 -15.848 1.00 55.50 96 ARG A N 1
ATOM 750 C CA . ARG A 1 96 ? 5.259 -6.210 -16.027 1.00 55.50 96 ARG A CA 1
ATOM 751 C C . ARG A 1 96 ? 3.875 -6.856 -15.875 1.00 55.50 96 ARG A C 1
ATOM 753 O O . ARG A 1 96 ? 3.663 -7.967 -16.346 1.00 55.50 96 ARG A O 1
ATOM 760 N N . ALA A 1 97 ? 2.937 -6.175 -15.219 1.00 54.72 97 ALA A N 1
ATOM 761 C CA . ALA A 1 97 ? 1.572 -6.642 -14.996 1.00 54.72 97 ALA A CA 1
ATOM 762 C C . ALA A 1 97 ? 0.679 -6.480 -16.238 1.00 54.72 97 ALA A C 1
ATOM 764 O O . ALA A 1 97 ? -0.246 -7.272 -16.413 1.00 54.72 97 ALA A O 1
ATOM 765 N N . PHE A 1 98 ? 0.961 -5.491 -17.094 1.00 55.09 98 PHE A N 1
ATOM 766 C CA . PHE A 1 98 ? 0.166 -5.192 -18.292 1.00 55.09 98 PHE A CA 1
ATOM 767 C C . PHE A 1 98 ? 0.801 -5.648 -19.606 1.00 55.09 98 PHE A C 1
ATOM 769 O O . PHE A 1 98 ? 0.155 -5.516 -20.643 1.00 55.09 98 PHE A O 1
ATOM 776 N N . ASP A 1 99 ? 2.014 -6.206 -19.579 1.00 52.22 99 ASP A N 1
ATOM 777 C CA . ASP A 1 99 ? 2.696 -6.668 -20.785 1.00 52.22 99 ASP A CA 1
ATOM 778 C C . ASP A 1 99 ? 2.535 -8.195 -20.977 1.00 52.22 99 ASP A C 1
ATOM 780 O O . ASP A 1 99 ? 3.227 -8.990 -20.326 1.00 52.22 99 ASP A O 1
ATOM 784 N N . PRO A 1 100 ? 1.612 -8.655 -21.849 1.00 55.00 100 PRO A N 1
ATOM 785 C CA . PRO A 1 100 ? 1.377 -10.078 -22.098 1.00 55.00 100 PRO A CA 1
ATOM 786 C C . PRO A 1 100 ? 2.576 -10.795 -22.745 1.00 55.00 100 PRO A C 1
ATOM 788 O O . PRO A 1 100 ? 2.592 -12.024 -22.786 1.00 55.00 100 PRO A O 1
ATOM 791 N N . LEU A 1 101 ? 3.597 -10.062 -23.209 1.00 53.25 101 LEU A N 1
ATOM 792 C CA . LEU A 1 101 ? 4.809 -10.614 -23.826 1.00 53.25 101 LEU A CA 1
ATOM 793 C C . LEU A 1 101 ? 5.899 -11.013 -22.811 1.00 53.25 101 LEU A C 1
ATOM 795 O O . LEU A 1 101 ? 6.822 -11.743 -23.167 1.00 53.25 101 LEU A O 1
ATOM 799 N N . SER A 1 102 ? 5.779 -10.617 -21.537 1.00 54.03 102 SER A N 1
ATOM 800 C CA . SER A 1 102 ? 6.704 -11.015 -20.455 1.00 54.03 102 SER A CA 1
ATOM 801 C C . SER A 1 102 ? 6.424 -12.408 -19.860 1.00 54.03 102 SER A C 1
ATOM 803 O O . SER A 1 102 ? 7.035 -12.777 -18.856 1.00 54.03 102 SER A O 1
ATOM 805 N N . TYR A 1 103 ? 5.535 -13.205 -20.467 1.00 56.28 103 TYR A N 1
ATOM 806 C CA . TYR A 1 103 ? 5.188 -14.561 -20.021 1.00 56.28 103 TYR A CA 1
ATOM 807 C C . TYR A 1 103 ? 5.767 -15.641 -20.951 1.00 56.28 103 TYR A C 1
ATOM 809 O O . TYR A 1 103 ? 5.009 -16.286 -21.677 1.00 56.28 103 TYR A O 1
ATOM 817 N N . PRO A 1 104 ? 7.085 -15.919 -20.932 1.00 56.53 104 PRO A N 1
ATOM 818 C CA . PRO A 1 104 ? 7.656 -16.922 -21.825 1.00 56.53 104 PRO A CA 1
ATOM 819 C C . PRO A 1 104 ? 7.177 -18.365 -21.559 1.00 56.53 104 PRO A C 1
ATOM 821 O O . PRO A 1 104 ? 7.426 -19.217 -22.401 1.00 56.53 104 PRO A O 1
ATOM 824 N N . TYR A 1 105 ? 6.462 -18.668 -20.460 1.00 58.41 105 TYR A N 1
ATOM 825 C CA . TYR A 1 105 ? 6.033 -20.045 -20.136 1.00 58.41 105 TYR A CA 1
ATOM 826 C C . TYR A 1 105 ? 4.731 -20.170 -19.312 1.00 58.41 105 TYR A C 1
ATOM 828 O O . TYR A 1 105 ? 4.566 -21.152 -18.593 1.00 58.41 105 TYR A O 1
ATOM 836 N N . TYR A 1 106 ? 3.801 -19.204 -19.356 1.00 54.28 106 TYR A N 1
ATOM 837 C CA . TYR A 1 106 ? 2.556 -19.233 -18.545 1.00 54.28 106 TYR A CA 1
ATOM 838 C C . TYR A 1 106 ? 2.744 -19.306 -17.012 1.00 54.28 106 TYR A C 1
ATOM 840 O O . TYR A 1 106 ? 1.755 -19.391 -16.285 1.00 54.28 106 TYR A O 1
ATOM 848 N N . LEU A 1 107 ? 3.973 -19.239 -16.487 1.00 53.72 107 LEU A N 1
ATOM 849 C CA . LEU A 1 107 ? 4.199 -19.155 -15.047 1.00 53.72 107 LEU A CA 1
ATOM 850 C C . LEU A 1 107 ? 3.828 -17.747 -14.564 1.00 53.72 107 LEU A C 1
ATOM 852 O O . LEU A 1 107 ? 4.493 -16.789 -14.969 1.00 53.72 107 LEU A O 1
ATOM 856 N N . PRO A 1 108 ? 2.796 -17.591 -13.712 1.00 56.25 108 PRO A N 1
ATOM 857 C CA . PRO A 1 108 ? 2.515 -16.305 -13.104 1.00 56.25 108 PRO A CA 1
ATOM 858 C C . PRO A 1 108 ? 3.730 -15.908 -12.251 1.00 56.25 108 PRO A C 1
ATOM 860 O O . PRO A 1 108 ? 4.153 -16.696 -11.399 1.00 56.25 108 PRO A O 1
ATOM 863 N N . PRO A 1 109 ? 4.319 -14.719 -12.465 1.00 66.50 109 PRO A N 1
ATOM 864 C CA . PRO A 1 109 ? 5.358 -14.189 -11.595 1.00 66.50 109 PRO A CA 1
ATOM 865 C C . PRO A 1 109 ? 4.893 -14.271 -10.138 1.00 66.50 109 PRO A C 1
ATOM 867 O O . PRO A 1 109 ? 3.752 -13.910 -9.844 1.00 66.50 109 PRO A O 1
ATOM 870 N N . SER A 1 110 ? 5.758 -14.721 -9.225 1.00 68.12 110 SER A N 1
ATOM 871 C CA . SER A 1 110 ? 5.451 -14.856 -7.786 1.00 68.12 110 SER A CA 1
ATOM 872 C C . SER A 1 110 ? 4.815 -13.593 -7.190 1.00 68.12 110 SER A C 1
ATOM 874 O O . SER A 1 110 ? 3.923 -13.677 -6.351 1.00 68.12 110 SER A O 1
ATOM 876 N N . PHE A 1 111 ? 5.199 -12.434 -7.719 1.00 68.81 111 PHE A N 1
ATOM 877 C CA . PHE A 1 111 ? 4.610 -11.128 -7.453 1.00 68.81 111 PHE A CA 1
ATOM 878 C C . PHE A 1 111 ? 3.073 -11.081 -7.566 1.00 68.81 111 PHE A C 1
ATOM 880 O O . PHE A 1 111 ? 2.411 -10.507 -6.708 1.00 68.81 111 PHE A O 1
ATOM 887 N N . ILE A 1 112 ? 2.479 -11.691 -8.599 1.00 71.94 112 ILE A N 1
ATOM 888 C CA . ILE A 1 112 ? 1.021 -11.675 -8.805 1.00 71.94 112 ILE A CA 1
ATOM 889 C C . ILE A 1 112 ? 0.318 -12.504 -7.727 1.00 71.94 112 ILE A C 1
ATOM 891 O O . ILE A 1 112 ? -0.722 -12.093 -7.215 1.00 71.94 112 ILE A O 1
ATOM 895 N N . LEU A 1 113 ? 0.902 -13.644 -7.347 1.00 73.19 113 LEU A N 1
ATOM 896 C CA . LEU A 1 113 ? 0.361 -14.504 -6.292 1.00 73.19 113 LEU A CA 1
ATOM 897 C C . LEU A 1 113 ? 0.367 -13.788 -4.939 1.00 73.19 113 LEU A C 1
ATOM 899 O O . LEU A 1 113 ? -0.619 -13.849 -4.204 1.00 73.19 113 LEU A O 1
ATOM 903 N N . GLU A 1 114 ? 1.449 -13.069 -4.642 1.00 78.50 114 GLU A N 1
ATOM 904 C CA . GLU A 1 114 ? 1.564 -12.272 -3.423 1.00 78.50 114 GLU A CA 1
ATOM 905 C C . GLU A 1 114 ? 0.627 -11.058 -3.431 1.00 78.50 114 GLU A C 1
ATOM 907 O O . GLU A 1 114 ? 0.125 -10.693 -2.376 1.00 78.50 114 GLU A O 1
ATOM 912 N N . LEU A 1 115 ? 0.324 -10.472 -4.596 1.00 76.69 115 LEU A N 1
ATOM 913 C CA . LEU A 1 115 ? -0.542 -9.294 -4.724 1.00 76.69 115 LEU A CA 1
ATOM 914 C C . LEU A 1 115 ? -2.046 -9.616 -4.656 1.00 76.69 115 LEU A C 1
ATOM 916 O O . LEU A 1 115 ? -2.839 -8.792 -4.198 1.00 76.69 115 LEU A O 1
ATOM 920 N N . VAL A 1 116 ? -2.464 -10.816 -5.069 1.00 80.75 116 VAL A N 1
ATOM 921 C CA . VAL A 1 116 ? -3.878 -11.238 -5.029 1.00 80.75 116 VAL A CA 1
ATOM 922 C C . VAL A 1 116 ? -4.439 -11.203 -3.604 1.00 80.75 116 VAL A C 1
ATOM 924 O O . VAL A 1 116 ? -5.564 -10.746 -3.383 1.00 80.75 116 VAL A O 1
ATOM 927 N N . LEU A 1 117 ? -3.663 -11.643 -2.616 1.00 83.75 117 LEU A N 1
ATOM 928 C CA . LEU A 1 117 ? -4.095 -11.693 -1.219 1.00 83.75 117 LEU A CA 1
ATOM 929 C C . LEU A 1 117 ? -4.360 -10.295 -0.608 1.00 83.75 117 LEU A C 1
ATOM 931 O O . LEU A 1 117 ? -5.477 -10.057 -0.149 1.00 83.75 117 LEU A O 1
ATOM 935 N N . PRO A 1 118 ? -3.429 -9.324 -0.630 1.00 82.69 118 PRO A N 1
ATOM 936 C CA . PRO A 1 118 ? -3.687 -7.977 -0.132 1.00 82.69 118 PRO A CA 1
ATOM 937 C C . PRO A 1 118 ? -4.758 -7.247 -0.954 1.00 82.69 118 PRO A C 1
ATOM 939 O O . PRO A 1 118 ? -5.590 -6.554 -0.366 1.00 82.69 118 PRO A O 1
ATOM 942 N N . CYS A 1 119 ? -4.829 -7.457 -2.276 1.00 79.94 119 CYS A N 1
ATOM 943 C CA . CYS A 1 119 ? -5.889 -6.885 -3.113 1.00 79.94 119 CYS A CA 1
ATOM 944 C C . CYS A 1 119 ? -7.281 -7.398 -2.725 1.00 79.94 119 CYS A C 1
ATOM 946 O O . CYS A 1 119 ? -8.205 -6.602 -2.564 1.00 79.94 119 CYS A O 1
ATOM 948 N N . THR A 1 120 ? -7.450 -8.708 -2.527 1.00 81.06 120 THR A N 1
ATOM 949 C CA . THR A 1 120 ? -8.741 -9.277 -2.101 1.00 81.06 120 THR A CA 1
ATOM 950 C C . THR A 1 120 ? -9.150 -8.789 -0.711 1.00 81.06 120 THR A C 1
ATOM 952 O O . THR A 1 120 ? -10.319 -8.458 -0.505 1.00 81.06 120 THR A O 1
ATOM 955 N N . VAL A 1 121 ? -8.202 -8.649 0.222 1.00 84.81 121 VAL A N 1
ATOM 956 C CA . VAL A 1 121 ? -8.454 -8.082 1.558 1.00 84.81 121 VAL A CA 1
ATOM 957 C C . VAL A 1 121 ? -8.894 -6.615 1.472 1.00 84.81 121 VAL A C 1
ATOM 959 O O . VAL A 1 121 ? -9.886 -6.236 2.101 1.00 84.81 121 VAL A O 1
ATOM 962 N N . LEU A 1 122 ? -8.212 -5.791 0.671 1.00 82.38 122 LEU A N 1
ATOM 963 C CA . LEU A 1 122 ? -8.568 -4.385 0.445 1.00 82.38 122 LEU A CA 1
ATOM 964 C C . LEU A 1 122 ? -9.945 -4.241 -0.209 1.00 82.38 122 LEU A C 1
ATOM 966 O O . LEU A 1 122 ? -10.768 -3.457 0.266 1.00 82.38 122 LEU A O 1
ATOM 970 N N . LEU A 1 123 ? -10.225 -5.025 -1.252 1.00 79.56 123 LEU A N 1
ATOM 971 C CA . LEU A 1 123 ? -11.508 -5.018 -1.957 1.00 79.56 123 LEU A CA 1
ATOM 972 C C . LEU A 1 123 ? -12.654 -5.496 -1.065 1.00 79.56 123 LEU A C 1
ATOM 974 O O . LEU A 1 123 ? -13.699 -4.850 -1.013 1.00 79.56 123 LEU A O 1
ATOM 978 N N . GLY A 1 124 ? -12.455 -6.577 -0.307 1.00 79.50 124 GLY A N 1
ATOM 979 C CA . GLY A 1 124 ? -13.431 -7.049 0.674 1.00 79.50 124 GLY A CA 1
ATOM 980 C C . GLY A 1 124 ? -13.714 -5.986 1.736 1.00 79.50 124 GLY A C 1
ATOM 981 O O . GLY A 1 124 ? -14.870 -5.731 2.080 1.00 79.50 124 GLY A O 1
ATOM 982 N N . ARG A 1 125 ? -12.672 -5.288 2.206 1.00 79.62 125 ARG A N 1
ATOM 983 C CA . ARG A 1 125 ? -12.809 -4.204 3.182 1.00 79.62 125 ARG A CA 1
ATOM 984 C C . ARG A 1 125 ? -13.538 -2.986 2.615 1.00 79.62 125 ARG A C 1
ATOM 986 O O . ARG A 1 125 ? -14.395 -2.446 3.312 1.00 79.62 125 ARG A O 1
ATOM 993 N N . LEU A 1 126 ? -13.236 -2.577 1.383 1.00 74.88 126 LEU A N 1
ATOM 994 C CA . LEU A 1 126 ? -13.944 -1.519 0.651 1.00 74.88 126 LEU A CA 1
ATOM 995 C C . LEU A 1 126 ? -15.416 -1.888 0.429 1.00 74.88 126 LEU A C 1
ATOM 997 O O . LEU A 1 126 ? -16.300 -1.076 0.694 1.00 74.88 126 LEU A O 1
ATOM 1001 N N . GLY A 1 127 ? -15.687 -3.138 0.046 1.00 76.50 127 GLY A N 1
ATOM 1002 C CA . GLY A 1 127 ? -17.038 -3.675 -0.097 1.00 76.50 127 GLY A CA 1
ATOM 1003 C C . GLY A 1 127 ? -17.839 -3.614 1.206 1.00 76.50 127 GLY A C 1
ATOM 1004 O O . GLY A 1 127 ? -18.988 -3.181 1.218 1.00 76.50 127 GLY A O 1
ATOM 1005 N N . LEU A 1 128 ? -17.209 -3.966 2.329 1.00 68.75 128 LEU A N 1
ATOM 1006 C CA . LEU A 1 128 ? -17.795 -3.862 3.671 1.00 68.75 128 LEU A CA 1
ATOM 1007 C C . LEU A 1 128 ? -17.924 -2.410 4.171 1.00 68.75 128 LEU A C 1
ATOM 1009 O O . LEU A 1 128 ? -18.731 -2.148 5.063 1.00 68.75 128 LEU A O 1
ATOM 1013 N N . ALA A 1 129 ? -17.129 -1.478 3.637 1.00 66.88 129 ALA A N 1
ATOM 1014 C CA . ALA A 1 129 ? -17.183 -0.053 3.966 1.00 66.88 129 ALA A CA 1
ATOM 1015 C C . ALA A 1 129 ? -18.262 0.706 3.176 1.00 66.88 129 ALA A C 1
ATOM 1017 O O . ALA A 1 129 ? -18.661 1.794 3.599 1.00 66.88 129 ALA A O 1
ATOM 1018 N N . LEU A 1 130 ? -18.766 0.143 2.069 1.00 75.19 130 LEU A N 1
ATOM 1019 C CA . LEU A 1 130 ? -19.892 0.719 1.334 1.00 75.19 130 LEU A CA 1
ATOM 1020 C C . LEU A 1 130 ? -21.103 0.868 2.271 1.00 75.19 130 LEU A C 1
ATOM 1022 O O . LEU A 1 130 ? -21.452 -0.077 2.991 1.00 75.19 130 LEU A O 1
ATOM 1026 N N . PRO A 1 131 ? -21.790 2.027 2.247 1.00 67.56 131 PRO A N 1
ATOM 1027 C CA . PRO A 1 131 ? -22.848 2.355 3.204 1.00 67.56 131 PRO A CA 1
ATOM 1028 C C . PRO A 1 131 ? -23.996 1.337 3.196 1.00 67.56 131 PRO A C 1
ATOM 1030 O O . PRO A 1 131 ? -24.669 1.165 4.208 1.00 67.56 131 PRO A O 1
ATOM 1033 N N . CYS A 1 132 ? -24.192 0.619 2.089 1.00 60.19 132 CYS A N 1
ATOM 1034 C CA . CYS A 1 132 ? -25.205 -0.422 1.935 1.00 60.19 132 CYS A CA 1
ATOM 1035 C C . CYS A 1 132 ? -24.910 -1.658 2.803 1.00 60.19 132 CYS A C 1
ATOM 1037 O O . CYS A 1 132 ? -25.793 -2.154 3.501 1.00 60.19 132 CYS A O 1
ATOM 1039 N N . VAL A 1 133 ? -23.661 -2.132 2.796 1.00 64.12 133 VAL A N 1
ATOM 1040 C CA . VAL A 1 133 ? -23.233 -3.327 3.540 1.00 64.12 133 VAL A CA 1
ATOM 1041 C C . VAL A 1 133 ? -22.936 -2.969 4.991 1.00 64.12 133 VAL A C 1
ATOM 1043 O O . VAL A 1 133 ? -23.337 -3.696 5.895 1.00 64.12 133 VAL A O 1
ATOM 1046 N N . ALA A 1 134 ? -22.331 -1.804 5.236 1.00 66.12 134 ALA A N 1
ATOM 1047 C CA . ALA A 1 134 ? -22.065 -1.308 6.582 1.00 66.12 134 ALA A CA 1
ATOM 1048 C C . ALA A 1 134 ? -23.354 -1.118 7.401 1.00 66.12 134 ALA A C 1
ATOM 1050 O O . ALA A 1 134 ? -23.373 -1.435 8.590 1.00 66.12 134 ALA A O 1
ATOM 1051 N N . ARG A 1 135 ? -24.448 -0.656 6.773 1.00 62.75 135 ARG A N 1
ATOM 1052 C CA . ARG A 1 135 ? -25.768 -0.551 7.420 1.00 62.75 135 ARG A CA 1
ATOM 1053 C C . ARG A 1 135 ? -26.343 -1.919 7.770 1.00 62.75 135 ARG A C 1
ATOM 1055 O O . ARG A 1 135 ? -26.753 -2.109 8.907 1.00 62.75 135 ARG A O 1
ATOM 1062 N N . ARG A 1 136 ? -26.282 -2.885 6.849 1.00 64.69 136 ARG A N 1
ATOM 1063 C CA . ARG A 1 136 ? -26.734 -4.267 7.096 1.00 64.69 136 ARG A CA 1
ATOM 1064 C C . ARG A 1 136 ? -25.915 -4.960 8.184 1.00 64.69 136 ARG A C 1
ATOM 1066 O O . ARG A 1 136 ? -26.468 -5.648 9.033 1.00 64.69 136 ARG A O 1
ATOM 1073 N N . LEU A 1 137 ? -24.606 -4.724 8.222 1.00 65.69 137 LEU A N 1
ATOM 1074 C CA . LEU A 1 137 ? -23.730 -5.258 9.262 1.00 65.69 137 LEU A CA 1
ATOM 1075 C C . LEU A 1 137 ? -23.995 -4.595 10.622 1.00 65.69 137 LEU A C 1
ATOM 1077 O O . LEU A 1 137 ? -23.993 -5.274 11.644 1.00 65.69 137 LEU A O 1
ATOM 1081 N N . ALA A 1 138 ? -24.253 -3.283 10.645 1.00 65.75 138 ALA A N 1
ATOM 1082 C CA . ALA A 1 138 ? -24.636 -2.559 11.856 1.00 65.75 138 ALA A CA 1
ATOM 1083 C C . ALA A 1 138 ? -26.005 -3.006 12.387 1.00 65.75 138 ALA A C 1
ATOM 1085 O O . ALA A 1 138 ? -26.182 -3.098 13.597 1.00 65.75 138 ALA A O 1
ATOM 1086 N N . GLU A 1 139 ? -26.944 -3.317 11.497 1.00 68.75 139 GLU A N 1
ATOM 1087 C CA . GLU A 1 139 ? -28.238 -3.911 11.826 1.00 68.75 139 GLU A CA 1
ATOM 1088 C C . GLU A 1 139 ? -28.067 -5.290 12.475 1.00 68.75 139 GLU A C 1
ATOM 1090 O O . GLU A 1 139 ? -28.550 -5.501 13.585 1.00 68.75 139 GLU A O 1
ATOM 1095 N N . ILE A 1 140 ? -27.287 -6.193 11.871 1.00 69.50 140 ILE A N 1
ATOM 1096 C CA . ILE A 1 140 ? -26.992 -7.518 12.447 1.00 69.50 140 ILE A CA 1
ATOM 1097 C C . ILE A 1 140 ? -26.303 -7.385 13.816 1.00 69.50 140 ILE A C 1
ATOM 1099 O O . ILE A 1 140 ? -26.673 -8.066 14.769 1.00 69.50 140 ILE A O 1
ATOM 1103 N N . ARG A 1 141 ? -25.342 -6.461 13.958 1.00 67.06 141 ARG A N 1
ATOM 1104 C CA . ARG A 1 141 ? -24.600 -6.244 15.215 1.00 67.06 141 ARG A CA 1
ATOM 1105 C C . ARG A 1 141 ? -25.431 -5.579 16.319 1.00 67.06 141 ARG A C 1
ATOM 1107 O O . ARG A 1 141 ? -25.068 -5.691 17.484 1.00 67.06 141 ARG A O 1
ATOM 1114 N N . ARG A 1 142 ? -26.522 -4.890 15.965 1.00 65.88 142 ARG A N 1
ATOM 1115 C CA . ARG A 1 142 ? -27.517 -4.339 16.903 1.00 65.88 142 ARG A CA 1
ATOM 1116 C C . ARG A 1 142 ? -28.596 -5.357 17.290 1.00 65.88 142 ARG A C 1
ATOM 1118 O O . ARG A 1 142 ? -29.521 -4.988 18.001 1.00 65.88 142 ARG A O 1
ATOM 1125 N N . GLY A 1 143 ? -28.462 -6.612 16.853 1.00 63.03 143 GLY A N 1
ATOM 1126 C CA . GLY A 1 143 ? -29.434 -7.664 17.130 1.00 63.03 143 GLY A CA 1
ATOM 1127 C C . GLY A 1 143 ? -30.654 -7.563 16.223 1.00 63.03 143 GLY A C 1
ATOM 1128 O O . GLY A 1 143 ? -31.777 -7.546 16.712 1.00 63.03 143 GLY A O 1
ATOM 1129 N N . TRP A 1 144 ? -30.456 -7.453 14.904 1.00 55.56 144 TRP A N 1
ATOM 1130 C CA . TRP A 1 144 ? -31.565 -7.564 13.953 1.00 55.56 144 TRP A CA 1
ATOM 1131 C C . TRP A 1 144 ? -32.217 -8.944 14.076 1.00 55.56 144 TRP A C 1
ATOM 1133 O O . TRP A 1 144 ? -31.755 -9.934 13.510 1.00 55.56 144 TRP A O 1
ATOM 1143 N N . GLU A 1 145 ? -33.315 -8.995 14.816 1.00 60.84 145 GLU A N 1
ATOM 1144 C CA . GLU A 1 145 ? -34.178 -10.155 14.936 1.00 60.84 145 GLU A CA 1
ATOM 1145 C C . GLU A 1 145 ? -35.263 -10.017 13.865 1.00 60.84 145 GLU A C 1
ATOM 1147 O O . GLU A 1 145 ? -36.233 -9.270 14.002 1.00 60.84 145 GLU A O 1
ATOM 1152 N N . SER A 1 146 ? -35.050 -10.671 12.719 1.00 59.62 146 SER A N 1
ATOM 1153 C CA . SER A 1 146 ? -36.032 -10.678 11.639 1.00 59.62 146 SER A CA 1
ATOM 1154 C C . SER A 1 146 ? -37.266 -11.450 12.107 1.00 59.62 146 SER A C 1
ATOM 1156 O O . SER A 1 146 ? -37.314 -12.673 12.053 1.00 59.62 146 SER A O 1
ATOM 1158 N N . GLY A 1 147 ? -38.261 -10.712 12.594 1.00 56.25 147 GLY A N 1
ATOM 1159 C CA . GLY A 1 147 ? -39.664 -11.105 12.530 1.00 56.25 147 GLY A CA 1
ATOM 1160 C C . GLY A 1 147 ? -40.069 -12.375 13.273 1.00 56.25 147 GLY A C 1
ATOM 1161 O O . GLY A 1 147 ? -41.068 -12.975 12.886 1.00 56.25 147 GLY A O 1
ATOM 1162 N N . ARG A 1 148 ? -39.385 -12.782 14.347 1.00 46.66 148 ARG A N 1
ATOM 1163 C CA . ARG A 1 148 ? -39.983 -13.727 15.295 1.00 46.66 148 ARG A CA 1
ATOM 1164 C C . ARG A 1 148 ? -40.315 -12.991 16.573 1.00 46.66 148 ARG A C 1
ATOM 1166 O O . ARG A 1 148 ? -39.532 -12.936 17.510 1.00 46.66 148 ARG A O 1
ATOM 1173 N N . GLN A 1 149 ? -41.513 -12.416 16.577 1.00 48.25 149 GLN A N 1
ATOM 1174 C CA . GLN A 1 149 ? -42.196 -12.102 17.817 1.00 48.25 149 GLN A CA 1
ATOM 1175 C C . GLN A 1 149 ? -42.311 -13.415 18.586 1.00 48.25 149 GLN A C 1
ATOM 1177 O O . GLN A 1 149 ? -43.193 -14.232 18.325 1.00 48.25 149 GLN A O 1
ATOM 1182 N N . VAL A 1 150 ? -41.372 -13.662 19.496 1.00 55.97 150 VAL A N 1
ATOM 1183 C CA . VAL A 1 150 ? -41.583 -14.626 20.564 1.00 55.97 150 VAL A CA 1
ATOM 1184 C C . VAL A 1 150 ? -42.628 -13.970 21.452 1.00 55.97 150 VAL A C 1
ATOM 1186 O O . VAL A 1 150 ? -42.322 -13.235 22.385 1.00 55.97 150 VAL A O 1
ATOM 1189 N N . HIS A 1 151 ? -43.887 -14.149 21.060 1.00 44.19 151 HIS A N 1
ATOM 1190 C CA . HIS A 1 151 ? -45.045 -13.810 21.855 1.00 44.19 151 HIS A CA 1
ATOM 1191 C C . HIS A 1 151 ? -45.000 -14.728 23.074 1.00 44.19 151 HIS A C 1
ATOM 1193 O O . HIS A 1 151 ? -45.498 -15.853 23.048 1.00 44.19 151 HIS A O 1
ATOM 1199 N N . PHE A 1 152 ? -44.315 -14.270 24.122 1.00 57.78 152 PHE A N 1
ATOM 1200 C CA . PHE A 1 152 ? -44.379 -14.878 25.440 1.00 57.78 152 PHE A CA 1
ATOM 1201 C C . PHE A 1 152 ? -45.793 -14.630 25.959 1.00 57.78 152 PHE A C 1
ATOM 1203 O O . PHE A 1 152 ? -46.106 -13.612 26.572 1.00 57.78 152 PHE A O 1
ATOM 1210 N N . GLN A 1 153 ? -46.684 -15.546 25.601 1.00 51.09 153 GLN A N 1
ATOM 1211 C CA . GLN A 1 153 ? -48.059 -15.570 26.047 1.00 51.09 153 GLN A CA 1
ATOM 1212 C C . GLN A 1 153 ? -48.029 -15.988 27.521 1.00 51.09 153 GLN A C 1
ATOM 1214 O O . GLN A 1 153 ? -48.026 -17.173 27.843 1.00 51.09 153 GLN A O 1
ATOM 1219 N N . LEU A 1 154 ? -47.918 -15.011 28.424 1.00 57.41 154 LEU A N 1
ATOM 1220 C CA . LEU A 1 154 ? -48.175 -15.244 29.842 1.00 57.41 154 LEU A CA 1
ATOM 1221 C C . LEU A 1 154 ? -49.618 -15.762 29.972 1.00 57.41 154 LEU A C 1
ATOM 1223 O O . LEU A 1 154 ? -50.513 -15.182 29.344 1.00 57.41 154 LEU A O 1
ATOM 1227 N N . PRO A 1 155 ? -49.873 -16.844 30.733 1.00 49.12 155 PRO A N 1
ATOM 1228 C CA . PRO A 1 155 ? -51.225 -17.323 30.962 1.00 49.12 155 PRO A CA 1
ATOM 1229 C C . PRO A 1 155 ? -52.051 -16.193 31.570 1.00 49.12 155 PRO A C 1
ATOM 1231 O O . PRO A 1 155 ? -51.771 -15.721 32.669 1.00 49.12 155 PRO A O 1
ATOM 1234 N N . ARG A 1 156 ? -53.045 -15.740 30.804 1.00 47.81 156 ARG A N 1
ATOM 1235 C CA . ARG A 1 156 ? -54.097 -14.831 31.241 1.00 47.81 156 ARG A CA 1
ATOM 1236 C C . ARG A 1 156 ? -54.767 -15.478 32.445 1.00 47.81 156 ARG A C 1
ATOM 1238 O O . ARG A 1 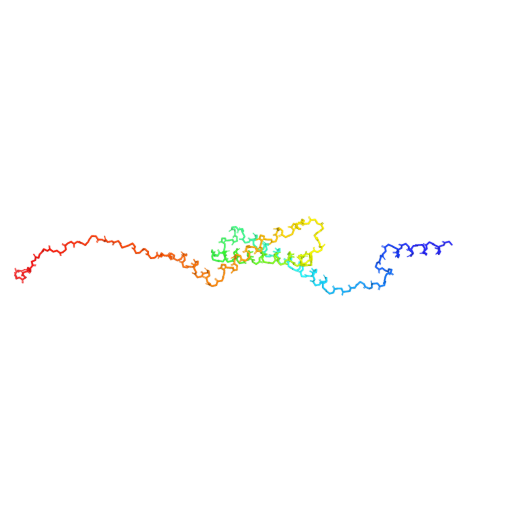156 ? -55.513 -16.442 32.288 1.00 47.81 156 ARG A O 1
ATOM 1245 N N . GLU A 1 157 ? -54.445 -14.971 33.627 1.00 52.41 157 GLU A N 1
ATOM 1246 C CA . GLU A 1 157 ? -55.154 -15.282 34.856 1.00 52.41 157 GLU A CA 1
ATOM 1247 C C . GLU A 1 157 ? -56.642 -15.045 34.586 1.00 52.41 157 GLU A C 1
ATOM 1249 O O . GLU A 1 157 ? -57.052 -13.986 34.097 1.00 52.41 157 GLU A O 1
ATOM 1254 N N . ALA A 1 158 ? -57.424 -16.106 34.750 1.00 52.50 158 ALA A N 1
ATOM 1255 C CA . ALA A 1 158 ? -58.825 -16.157 34.397 1.00 52.50 158 ALA A CA 1
ATOM 1256 C C . ALA A 1 158 ? -59.622 -15.230 35.322 1.00 52.50 158 ALA A C 1
ATOM 1258 O O . ALA A 1 158 ? -60.155 -15.650 36.343 1.00 52.50 158 ALA A O 1
ATOM 1259 N N . THR A 1 159 ? -59.730 -13.956 34.954 1.00 50.66 159 THR A N 1
ATOM 1260 C CA . THR A 1 159 ? -60.731 -13.054 35.518 1.00 50.66 159 THR A CA 1
ATOM 1261 C C . THR A 1 159 ? -62.085 -13.435 34.924 1.00 50.66 159 THR A C 1
ATOM 1263 O O . THR A 1 159 ? -62.471 -12.949 33.863 1.00 50.66 159 THR A O 1
ATOM 1266 N N . ASN A 1 160 ? -62.781 -14.371 35.566 1.00 49.12 160 ASN A N 1
ATOM 1267 C CA . ASN A 1 160 ? -64.227 -14.516 35.429 1.00 49.12 160 ASN A CA 1
ATOM 1268 C C . ASN A 1 160 ? -64.799 -15.270 36.636 1.00 49.12 160 ASN A C 1
ATOM 1270 O O . ASN A 1 160 ? -64.737 -16.493 36.711 1.00 49.12 160 ASN A O 1
ATOM 1274 N N . GLY A 1 161 ? -65.369 -14.519 37.573 1.00 43.38 161 GLY A N 1
ATOM 1275 C CA . GLY A 1 161 ? -66.094 -15.044 38.727 1.00 43.38 161 GLY A CA 1
ATOM 1276 C C . GLY A 1 161 ? -66.458 -13.893 39.652 1.00 43.38 161 GLY A C 1
ATOM 1277 O O . GLY A 1 161 ? -65.619 -13.447 40.419 1.00 43.38 161 GLY A O 1
ATOM 1278 N N . GLY A 1 162 ? -67.651 -13.332 39.458 1.00 47.22 162 GLY A N 1
ATOM 1279 C CA . GLY A 1 162 ? -68.039 -12.015 39.957 1.00 47.22 162 GLY A CA 1
ATOM 1280 C C . GLY A 1 162 ? -68.462 -11.917 41.420 1.00 47.22 162 GLY A C 1
ATOM 1281 O O . GLY A 1 162 ? -68.722 -12.919 42.070 1.00 47.22 162 GLY A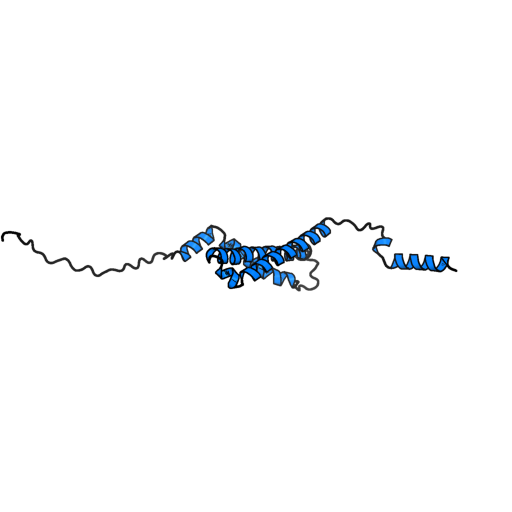 O 1
ATOM 1282 N N . ALA A 1 163 ? -68.615 -10.668 41.863 1.00 47.31 163 ALA A N 1
ATOM 1283 C CA . ALA A 1 163 ? -69.662 -10.159 42.754 1.00 47.31 163 ALA A CA 1
ATOM 1284 C C . ALA A 1 163 ? -69.460 -8.636 42.928 1.00 47.31 163 ALA A C 1
ATOM 1286 O O . ALA A 1 163 ? -68.313 -8.191 42.997 1.00 47.31 163 ALA A O 1
ATOM 1287 N N . PRO A 1 164 ? -70.523 -7.812 42.982 1.00 52.47 164 PRO A N 1
ATOM 1288 C CA . PRO A 1 164 ? -70.436 -6.466 43.529 1.00 52.47 164 PRO A CA 1
ATOM 1289 C C . PRO A 1 164 ? -70.616 -6.559 45.048 1.00 52.47 164 PRO A C 1
ATOM 1291 O O . PRO A 1 164 ? -71.694 -6.912 45.523 1.00 52.47 164 PRO A O 1
ATOM 1294 N N . GLU A 1 165 ? -69.562 -6.277 45.808 1.00 55.41 165 GLU A N 1
ATOM 1295 C CA . GLU A 1 165 ? -69.637 -6.245 47.269 1.00 55.41 165 GLU A CA 1
ATOM 1296 C C . GLU A 1 165 ? -69.904 -4.807 47.719 1.00 55.41 165 GLU A C 1
ATOM 1298 O O . GLU A 1 165 ? -69.099 -3.896 47.522 1.00 55.41 165 GLU A O 1
ATOM 1303 N N . ASP A 1 166 ? -71.118 -4.636 48.234 1.00 49.56 166 ASP A N 1
ATOM 1304 C CA . ASP A 1 166 ? -71.687 -3.448 48.850 1.00 49.56 166 ASP A CA 1
ATOM 1305 C C . ASP A 1 166 ? -70.821 -2.976 50.026 1.00 49.56 166 ASP A C 1
ATOM 1307 O O . ASP A 1 166 ? -70.626 -3.699 51.003 1.00 49.56 166 ASP A O 1
ATOM 1311 N N . ILE A 1 167 ? -70.295 -1.753 49.935 1.00 56.16 167 ILE A N 1
ATOM 1312 C CA . ILE A 1 167 ? -69.589 -1.107 51.042 1.00 56.16 167 ILE A CA 1
ATOM 1313 C C . ILE A 1 167 ? -70.638 -0.364 51.866 1.00 56.16 167 ILE A C 1
ATOM 1315 O O . ILE A 1 167 ? -70.853 0.838 51.699 1.00 56.16 167 ILE A O 1
ATOM 1319 N N . SER A 1 168 ? -71.284 -1.096 52.772 1.00 55.00 168 SER A N 1
ATOM 1320 C CA . SER A 1 168 ? -72.051 -0.526 53.871 1.00 55.00 168 SER A CA 1
ATOM 1321 C C . SER A 1 168 ? -71.535 -1.050 55.221 1.00 55.00 168 SER A C 1
ATOM 1323 O O . SER A 1 168 ? -71.621 -2.229 55.540 1.00 55.00 168 SER A O 1
ATOM 1325 N N . ASN A 1 169 ? -71.042 -0.099 56.024 1.00 43.97 169 ASN A N 1
ATOM 1326 C CA . ASN A 1 169 ? -70.928 -0.112 57.490 1.00 43.97 169 ASN A CA 1
ATOM 1327 C C . ASN A 1 169 ? -69.860 -1.013 58.149 1.00 43.97 169 ASN A C 1
ATOM 1329 O O . ASN A 1 169 ? -70.050 -2.217 58.297 1.00 43.97 169 ASN A O 1
ATOM 1333 N N . VAL A 1 170 ? -68.805 -0.381 58.687 1.00 40.81 170 VAL A N 1
ATOM 1334 C CA . VAL A 1 170 ? -68.500 -0.193 60.133 1.00 40.81 170 VAL A CA 1
ATOM 1335 C C . VAL A 1 170 ? -67.155 0.522 60.270 1.00 40.81 170 VAL A C 1
ATOM 1337 O O . VAL A 1 170 ? -66.201 0.132 59.565 1.00 40.81 170 VAL A O 1
#

Sequence (170 aa):
MVGFSEAELERNVTESDPEVKDGIETSWVENQVWRMELYLSFGILALGVLSLLAVTSLPSVGNSLNWREFSFVQSRLGYTALAIATLHTVTFGWDRAFDPLSYPYYLPPSFILELVLPCTVLLGRLGLALPCVARRLAEIRRGWESGRQVHFQLPREATNGGAPEDISNV

pLDDT: mean 70.19, std 13.73, range [40.81, 94.81]

Secondary structure (DSSP, 8-state):
-HHHHHHHHHHHHHHH-HHHHTT------HHHHHHHHHHHHHHHHHHHHHHHHHHHTSHHHHTTS-HHHHHHIIIIIHHHHHHHHHHHHHHHHHHHHS-GGG-TTS---HHHHHHHHHHHHHHHHHHHHSHHHHHHHHHHHTT---S-----------------------

InterPro domains:
  IPR051267 STEAP family metalloreductases [PTHR14239] (19-157)